Protein AF-A0A2V9NAK9-F1 (afdb_monomer)

Secondary structure (DSSP, 8-state):
-----SHHHHHHHHHHHHHHHHHHHHHHHHHHHH----TT-SS-GGG-HHHHHHHS-----------------------------THHHHHHH-PPPPP-

Solvent-accessible surface area (backbone atoms only — not comparable to full-atom values): 6768 Å² total; per-residue (Å²): 142,84,82,79,76,69,62,65,60,57,53,48,52,51,50,52,48,52,52,49,52,53,50,50,54,52,50,54,53,49,49,36,72,72,62,79,80,63,93,84,49,92,64,59,66,81,74,36,70,52,47,36,53,55,71,67,46,82,70,73,81,77,73,76,72,74,73,85,73,85,72,83,73,83,77,75,87,67,93,65,81,80,75,92,60,69,59,65,63,51,62,76,66,61,74,78,78,81,85,130

Structure (mmCIF, N/CA/C/O backbone):
data_AF-A0A2V9NAK9-F1
#
_entry.id   AF-A0A2V9NAK9-F1
#
loop_
_atom_site.group_PDB
_atom_site.id
_atom_site.type_symbol
_atom_site.label_atom_id
_atom_site.label_alt_id
_atom_site.label_comp_id
_atom_site.label_asym_id
_atom_site.label_entity_id
_atom_site.label_seq_id
_atom_site.pdbx_PDB_ins_code
_atom_site.Cartn_x
_atom_site.Cartn_y
_atom_site.Cartn_z
_atom_site.occupancy
_atom_site.B_iso_or_equiv
_atom_site.auth_seq_id
_atom_site.auth_comp_id
_atom_site.auth_asym_id
_atom_site.auth_atom_id
_atom_site.pdbx_PDB_model_num
ATOM 1 N N . MET A 1 1 ? 39.795 -1.208 -23.053 1.00 35.88 1 MET A N 1
ATOM 2 C CA . MET A 1 1 ? 39.068 -2.383 -22.524 1.00 35.88 1 MET A CA 1
ATOM 3 C C . MET A 1 1 ? 38.471 -1.996 -21.172 1.00 35.88 1 MET A C 1
ATOM 5 O O . MET A 1 1 ? 39.137 -2.125 -20.159 1.00 35.88 1 MET A O 1
ATOM 9 N N . ILE A 1 2 ? 37.268 -1.406 -21.160 1.00 47.78 2 ILE A N 1
ATOM 10 C CA . ILE A 1 2 ? 36.591 -0.937 -19.937 1.00 47.78 2 ILE A CA 1
ATOM 11 C C . ILE A 1 2 ? 35.359 -1.823 -19.752 1.00 47.78 2 ILE A C 1
ATOM 13 O O . ILE A 1 2 ? 34.355 -1.666 -20.442 1.00 47.78 2 ILE A O 1
ATOM 17 N N . ARG A 1 3 ? 35.469 -2.829 -18.881 1.00 49.09 3 ARG A N 1
ATOM 18 C CA . ARG A 1 3 ? 34.383 -3.761 -18.571 1.00 49.09 3 ARG A CA 1
ATOM 19 C C . ARG A 1 3 ? 33.498 -3.119 -17.503 1.00 49.09 3 ARG A C 1
ATOM 21 O O . ARG A 1 3 ? 33.853 -3.099 -16.332 1.00 49.09 3 ARG A O 1
ATOM 28 N N . GLY A 1 4 ? 32.365 -2.563 -17.931 1.00 52.88 4 GLY A N 1
ATOM 29 C CA . GLY A 1 4 ? 31.343 -1.988 -17.058 1.00 52.88 4 GLY A CA 1
ATOM 30 C C . GLY A 1 4 ? 30.645 -3.063 -16.225 1.00 52.88 4 GLY A C 1
ATOM 31 O O . GLY A 1 4 ? 29.663 -3.658 -16.656 1.00 52.88 4 GLY A O 1
ATOM 32 N N . SER A 1 5 ? 31.143 -3.304 -15.017 1.00 55.28 5 SER A N 1
ATOM 33 C CA . SER A 1 5 ? 30.547 -4.197 -14.012 1.00 55.28 5 SER A CA 1
ATOM 34 C C . SER A 1 5 ? 29.434 -3.535 -13.182 1.00 55.28 5 SER A C 1
ATOM 36 O O . SER A 1 5 ? 28.849 -4.179 -12.318 1.00 55.28 5 SER A O 1
ATOM 38 N N . HIS A 1 6 ? 29.091 -2.269 -13.451 1.00 53.53 6 HIS A N 1
ATOM 39 C CA . HIS A 1 6 ? 28.182 -1.480 -12.607 1.00 53.53 6 HIS A CA 1
ATOM 40 C C . HIS A 1 6 ? 26.688 -1.560 -12.994 1.00 53.53 6 HIS A C 1
ATOM 42 O O . HIS A 1 6 ? 25.823 -1.111 -12.247 1.00 53.53 6 HIS A O 1
ATOM 48 N N . LEU A 1 7 ? 26.357 -2.138 -14.154 1.00 55.69 7 LEU A N 1
ATOM 49 C CA . LEU A 1 7 ? 24.986 -2.233 -14.684 1.00 55.69 7 LEU A CA 1
ATOM 50 C C . LEU A 1 7 ? 24.101 -3.351 -14.074 1.00 55.69 7 LEU A C 1
ATOM 52 O O . LEU A 1 7 ? 22.920 -3.086 -13.827 1.00 55.69 7 LEU A O 1
ATOM 56 N N . PRO A 1 8 ? 24.590 -4.579 -13.789 1.00 57.56 8 PRO A N 1
ATOM 57 C CA . PRO A 1 8 ? 23.721 -5.656 -13.303 1.00 57.56 8 PRO A CA 1
ATOM 58 C C . PRO A 1 8 ? 23.242 -5.425 -11.864 1.00 57.56 8 PRO A C 1
ATOM 60 O O . PRO A 1 8 ? 22.068 -5.654 -11.569 1.00 57.56 8 PRO A O 1
ATOM 63 N N . ALA A 1 9 ? 24.099 -4.884 -10.992 1.00 61.69 9 ALA A N 1
ATOM 64 C CA . ALA A 1 9 ? 23.771 -4.626 -9.589 1.00 61.69 9 ALA A CA 1
ATOM 65 C C . ALA A 1 9 ? 22.652 -3.580 -9.424 1.00 61.69 9 ALA A C 1
ATOM 67 O O . ALA A 1 9 ? 21.735 -3.777 -8.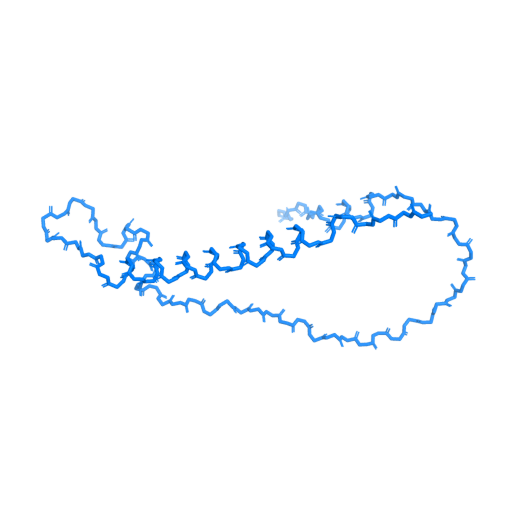630 1.00 61.69 9 ALA A O 1
ATOM 68 N N . VAL A 1 10 ? 22.659 -2.515 -10.237 1.00 66.06 10 VAL A N 1
ATOM 69 C CA . VAL A 1 10 ? 21.607 -1.479 -10.232 1.00 66.06 10 VAL A CA 1
ATOM 70 C C . VAL A 1 10 ? 20.259 -2.053 -10.681 1.00 66.06 10 VAL A C 1
ATOM 72 O O . VAL A 1 10 ? 19.212 -1.712 -10.132 1.00 66.06 10 VAL A O 1
ATOM 75 N N . SER A 1 11 ? 20.266 -2.965 -11.658 1.00 75.06 11 SER A N 1
ATOM 76 C CA . SER A 1 11 ? 19.044 -3.632 -12.118 1.00 75.06 11 SER A CA 1
ATOM 77 C C . SER A 1 11 ? 18.470 -4.599 -11.073 1.00 75.06 11 SER A C 1
ATOM 79 O O . SER A 1 11 ? 17.253 -4.644 -10.891 1.00 75.06 11 SER A O 1
ATOM 81 N N . ALA A 1 12 ? 19.334 -5.314 -10.345 1.00 80.12 12 ALA A N 1
ATOM 82 C CA . ALA A 1 12 ? 18.943 -6.221 -9.270 1.00 80.12 12 ALA A CA 1
ATOM 83 C C . ALA A 1 12 ? 18.394 -5.454 -8.060 1.00 80.12 12 ALA A C 1
ATOM 85 O O . ALA A 1 12 ? 17.320 -5.791 -7.572 1.00 80.12 12 ALA A O 1
ATOM 86 N N . ALA A 1 13 ? 19.062 -4.373 -7.644 1.00 87.50 13 ALA A N 1
ATOM 87 C CA . ALA A 1 13 ? 18.586 -3.498 -6.574 1.00 87.50 13 ALA A CA 1
ATOM 88 C C . ALA A 1 13 ? 17.218 -2.883 -6.904 1.00 87.50 13 ALA A C 1
ATOM 90 O O . ALA A 1 13 ? 16.324 -2.870 -6.062 1.00 87.50 13 ALA A O 1
ATOM 91 N N . ARG A 1 14 ? 17.006 -2.447 -8.154 1.00 88.25 14 ARG A N 1
ATOM 92 C CA . ARG A 1 14 ? 15.709 -1.911 -8.593 1.00 88.25 14 ARG A CA 1
ATOM 93 C C . ARG A 1 14 ? 14.606 -2.971 -8.588 1.00 88.25 14 ARG A C 1
ATOM 95 O O . ARG A 1 14 ? 13.491 -2.678 -8.171 1.00 88.25 14 ARG A O 1
ATOM 102 N N . ARG A 1 15 ? 14.905 -4.198 -9.028 1.00 89.69 15 ARG A N 1
ATOM 103 C CA . ARG A 1 15 ? 13.959 -5.326 -8.966 1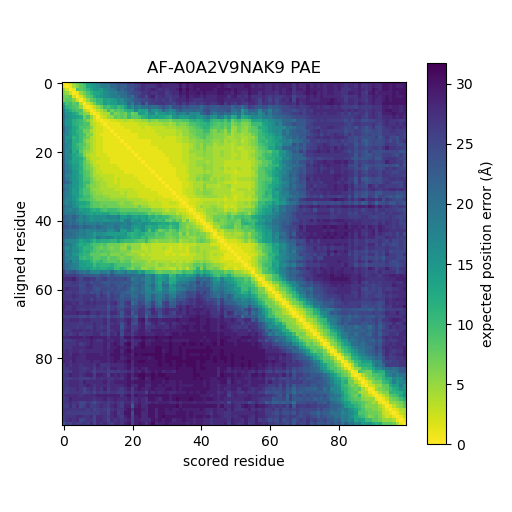.00 89.69 15 ARG A CA 1
ATOM 104 C C . ARG A 1 15 ? 13.630 -5.701 -7.524 1.00 89.69 15 ARG A C 1
ATOM 106 O O . ARG A 1 15 ? 12.458 -5.846 -7.206 1.00 89.69 15 ARG A O 1
ATOM 113 N N . ALA A 1 16 ? 14.636 -5.797 -6.659 1.00 94.06 16 ALA A N 1
ATOM 114 C CA . ALA A 1 16 ? 14.444 -6.062 -5.237 1.00 94.06 16 ALA A CA 1
ATOM 115 C C . ALA A 1 16 ? 13.594 -4.968 -4.577 1.00 94.06 16 ALA A C 1
ATOM 117 O O . ALA A 1 16 ? 12.657 -5.285 -3.854 1.00 94.06 16 ALA A O 1
ATOM 118 N N . GLY A 1 17 ? 13.854 -3.696 -4.896 1.00 95.69 17 GLY A N 1
ATOM 119 C CA . GLY A 1 17 ? 13.038 -2.571 -4.443 1.00 95.69 17 GLY A CA 1
ATOM 120 C C . GLY A 1 17 ? 11.590 -2.669 -4.920 1.00 95.69 17 GLY A C 1
ATOM 121 O O . GLY A 1 17 ? 10.678 -2.519 -4.120 1.00 95.69 17 GLY A O 1
ATOM 122 N N . ALA A 1 18 ? 11.362 -2.994 -6.196 1.00 94.38 18 ALA A N 1
ATOM 123 C CA . ALA A 1 18 ? 10.012 -3.179 -6.727 1.00 94.38 18 ALA A CA 1
ATOM 124 C C . ALA A 1 18 ? 9.267 -4.332 -6.033 1.00 94.38 18 ALA A C 1
ATOM 126 O O . ALA A 1 18 ? 8.117 -4.162 -5.635 1.00 94.38 18 ALA A O 1
ATOM 127 N N . VAL A 1 19 ? 9.926 -5.478 -5.839 1.00 96.12 1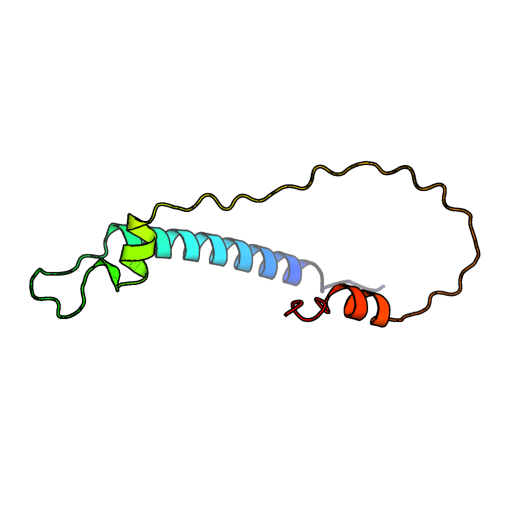9 VAL A N 1
ATOM 128 C CA . VAL A 1 19 ? 9.352 -6.626 -5.118 1.00 96.12 19 VAL A CA 1
ATOM 129 C C . VAL A 1 19 ? 9.048 -6.260 -3.668 1.00 96.12 19 VAL A C 1
ATOM 131 O O . VAL A 1 19 ? 7.961 -6.567 -3.188 1.00 96.12 19 VAL A O 1
ATOM 134 N N . LEU A 1 20 ? 9.962 -5.564 -2.987 1.00 97.06 20 LEU A N 1
ATOM 135 C CA . LEU A 1 20 ? 9.751 -5.094 -1.621 1.00 97.06 20 LEU A CA 1
ATOM 136 C C . LEU A 1 20 ? 8.556 -4.138 -1.545 1.00 97.06 20 LEU A C 1
ATOM 138 O O . LEU A 1 20 ? 7.713 -4.305 -0.674 1.00 97.06 20 LEU A O 1
ATOM 142 N N . CYS A 1 21 ? 8.435 -3.186 -2.472 1.00 96.06 21 CYS A N 1
ATOM 143 C CA . CYS A 1 21 ? 7.288 -2.280 -2.527 1.00 96.06 21 CYS A CA 1
ATOM 144 C C . CYS A 1 21 ? 5.971 -3.042 -2.696 1.00 96.06 21 CYS A C 1
ATOM 146 O O . CYS A 1 21 ? 5.021 -2.784 -1.963 1.00 96.06 21 CYS A O 1
ATOM 148 N N . VAL A 1 22 ? 5.919 -4.000 -3.626 1.00 95.75 22 VAL A N 1
ATOM 149 C CA . VAL A 1 22 ? 4.726 -4.833 -3.833 1.00 95.75 22 VAL A CA 1
ATOM 150 C C . VAL A 1 22 ? 4.403 -5.624 -2.566 1.00 95.75 22 VAL A C 1
ATOM 152 O O . VAL A 1 22 ? 3.261 -5.610 -2.113 1.00 95.75 22 VAL A O 1
ATOM 155 N N . LEU A 1 23 ? 5.405 -6.256 -1.952 1.00 96.12 23 LEU A N 1
ATOM 156 C CA . LEU A 1 23 ? 5.240 -7.019 -0.717 1.00 96.12 23 LEU A CA 1
ATOM 157 C C . LEU A 1 23 ? 4.691 -6.146 0.418 1.00 96.12 23 LEU A C 1
ATOM 159 O O . LEU A 1 23 ? 3.744 -6.546 1.088 1.00 96.12 23 LEU A O 1
ATOM 163 N N . LEU A 1 24 ? 5.241 -4.944 0.605 1.00 94.19 24 LEU A N 1
ATOM 164 C CA . LEU A 1 24 ? 4.780 -4.004 1.626 1.00 94.19 24 LEU A CA 1
ATOM 165 C C . LEU A 1 24 ? 3.321 -3.597 1.404 1.00 94.19 24 LEU A C 1
ATOM 167 O O . LEU A 1 24 ? 2.556 -3.596 2.362 1.00 94.19 24 LEU A O 1
ATOM 171 N N . VAL A 1 25 ? 2.917 -3.314 0.162 1.00 91.75 25 VAL A N 1
ATOM 172 C CA . VAL A 1 25 ? 1.519 -2.984 -0.171 1.00 91.75 25 VAL A CA 1
ATOM 173 C C . VAL A 1 25 ? 0.575 -4.152 0.130 1.00 91.75 25 VAL A C 1
ATOM 175 O O . VAL A 1 25 ? -0.503 -3.948 0.686 1.00 91.75 25 VAL A O 1
ATOM 178 N N . PHE A 1 26 ? 0.972 -5.385 -0.192 1.00 93.38 26 PHE A N 1
ATOM 179 C CA . PHE A 1 26 ? 0.172 -6.562 0.156 1.00 93.38 26 PHE A CA 1
ATOM 180 C C . PHE A 1 26 ? 0.058 -6.753 1.671 1.00 93.38 26 PHE A C 1
ATOM 182 O O . PHE A 1 26 ? -1.034 -7.023 2.168 1.00 93.38 26 PHE A O 1
ATOM 189 N N . LEU A 1 27 ? 1.158 -6.584 2.411 1.00 92.38 27 LEU A N 1
ATOM 190 C CA . LEU A 1 27 ? 1.158 -6.706 3.869 1.00 92.38 27 LEU A CA 1
ATOM 191 C C . LEU A 1 27 ? 0.274 -5.643 4.527 1.00 92.38 27 LEU A C 1
ATOM 193 O O . LEU A 1 27 ? -0.497 -5.977 5.423 1.00 92.38 27 LEU A O 1
ATOM 197 N N . THR A 1 28 ? 0.349 -4.384 4.0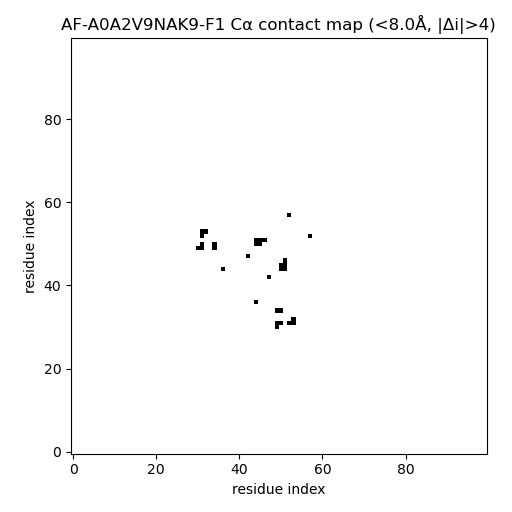91 1.00 88.62 28 THR A N 1
ATOM 198 C CA . THR A 1 28 ? -0.483 -3.315 4.663 1.00 88.62 28 THR A CA 1
ATOM 199 C C . THR A 1 28 ? -1.962 -3.538 4.373 1.00 88.62 28 THR A C 1
ATOM 201 O O . THR A 1 28 ? -2.781 -3.364 5.274 1.00 88.62 28 THR A O 1
ATOM 204 N N . GLY A 1 29 ? -2.305 -3.987 3.162 1.00 86.44 29 GLY A N 1
ATOM 205 C CA . GLY A 1 29 ? -3.671 -4.376 2.812 1.00 86.44 29 GLY A CA 1
ATOM 206 C C . GLY A 1 29 ? -4.177 -5.549 3.652 1.00 86.44 29 GLY A C 1
ATOM 207 O O . GLY A 1 29 ? -5.285 -5.494 4.178 1.00 86.44 29 GLY A O 1
ATOM 208 N N . PHE A 1 30 ? -3.353 -6.582 3.845 1.00 89.56 30 PHE A N 1
ATOM 209 C CA . PHE A 1 30 ? -3.707 -7.724 4.689 1.00 89.56 30 PHE A CA 1
ATOM 210 C C . PHE A 1 30 ? -3.969 -7.295 6.134 1.00 89.56 30 PHE A C 1
ATOM 212 O O . PHE A 1 30 ? -5.015 -7.628 6.686 1.00 89.56 30 PHE A O 1
ATOM 219 N N . ILE A 1 31 ? -3.062 -6.504 6.717 1.00 89.38 31 ILE A N 1
ATOM 220 C CA . ILE A 1 31 ? -3.219 -5.953 8.068 1.00 89.38 31 ILE A CA 1
ATOM 221 C C . ILE A 1 31 ? -4.519 -5.149 8.157 1.00 89.38 31 ILE A C 1
ATOM 223 O O . ILE A 1 31 ? -5.276 -5.353 9.095 1.00 89.38 31 ILE A O 1
ATOM 227 N N . ALA A 1 32 ? -4.828 -4.302 7.173 1.00 85.81 32 ALA A N 1
ATOM 228 C CA . ALA A 1 32 ? -6.065 -3.522 7.174 1.00 85.81 32 ALA A CA 1
ATOM 229 C C . ALA A 1 32 ? -7.340 -4.384 7.187 1.00 85.81 32 ALA A C 1
ATOM 231 O O . ALA A 1 32 ? -8.331 -3.974 7.783 1.00 85.81 32 ALA A O 1
ATOM 232 N N . VAL A 1 33 ? -7.318 -5.569 6.567 1.00 85.44 33 VAL A N 1
ATOM 233 C CA . VAL A 1 33 ? -8.468 -6.489 6.527 1.00 85.44 33 VAL A CA 1
ATOM 234 C C . VAL A 1 33 ? -8.610 -7.295 7.817 1.00 85.44 33 VAL A C 1
ATOM 236 O O . VAL A 1 33 ? -9.728 -7.514 8.277 1.00 85.44 33 VAL A O 1
ATOM 239 N N . VAL A 1 34 ? -7.501 -7.773 8.388 1.00 90.31 34 VAL A N 1
ATOM 240 C CA . VAL A 1 34 ? -7.541 -8.683 9.551 1.00 90.31 34 VAL A CA 1
ATOM 241 C C . VAL A 1 34 ? -7.454 -7.966 10.896 1.00 90.31 34 VAL A C 1
ATOM 243 O O . VAL A 1 34 ? -7.636 -8.592 11.939 1.00 90.31 34 VAL A O 1
ATOM 246 N N . HIS A 1 35 ? -7.140 -6.671 10.898 1.00 90.00 35 HIS A N 1
ATOM 247 C CA . HIS A 1 35 ? -7.025 -5.886 12.120 1.00 90.00 35 HIS A CA 1
ATOM 248 C C . HIS A 1 35 ? -8.403 -5.626 12.729 1.00 90.00 35 HIS A C 1
ATOM 250 O O . HIS A 1 35 ? -9.285 -5.053 12.095 1.00 90.00 35 HIS A O 1
ATOM 256 N N . VAL A 1 36 ? -8.569 -6.015 13.992 1.00 86.62 36 VAL A N 1
ATOM 257 C CA . VAL A 1 36 ? -9.828 -5.893 14.732 1.00 86.62 36 VAL A CA 1
ATOM 258 C C . VAL A 1 36 ? -9.595 -5.218 16.077 1.00 86.62 36 VAL A C 1
ATOM 260 O O . VAL A 1 36 ? -8.549 -5.388 16.705 1.00 86.62 36 VAL A O 1
ATOM 263 N N . HIS A 1 37 ? -10.586 -4.459 16.535 1.00 88.44 37 HIS A N 1
ATOM 264 C CA . HIS A 1 37 ? -10.602 -3.877 17.873 1.00 88.44 37 HIS A CA 1
ATOM 265 C C . HIS A 1 37 ? -11.640 -4.606 18.731 1.00 88.44 37 HIS A C 1
ATOM 267 O O . HIS A 1 37 ? -12.792 -4.695 18.309 1.00 88.44 37 HIS A O 1
ATOM 273 N N . PRO A 1 38 ? -11.274 -5.106 19.925 1.00 82.81 38 PRO A N 1
ATOM 274 C CA . PRO A 1 38 ? -12.261 -5.589 20.883 1.00 82.81 38 PRO A CA 1
ATOM 275 C C . PRO A 1 38 ? -13.088 -4.415 21.428 1.00 82.81 38 PRO A C 1
ATOM 277 O O . PRO A 1 38 ? -12.572 -3.304 21.547 1.00 82.81 38 PRO A O 1
ATOM 280 N N . ASP A 1 39 ? -14.336 -4.664 21.831 1.00 78.75 39 ASP A N 1
ATOM 281 C CA . ASP A 1 39 ? -15.255 -3.618 22.323 1.00 78.75 39 ASP A CA 1
ATOM 282 C C . ASP A 1 39 ? -14.730 -2.875 23.566 1.00 78.75 39 ASP A C 1
ATOM 284 O O . ASP A 1 39 ? -15.058 -1.715 23.798 1.00 78.75 39 ASP A O 1
ATOM 288 N N . SER A 1 40 ? -13.847 -3.514 24.339 1.00 82.69 40 SER A N 1
ATOM 289 C CA . SER A 1 40 ? -13.180 -2.920 25.506 1.00 82.69 40 SER A CA 1
ATOM 290 C C . SER A 1 40 ? -11.943 -2.078 25.158 1.00 82.69 40 SER A C 1
ATOM 292 O O . SER A 1 40 ? -11.220 -1.644 26.060 1.00 82.69 40 SER A O 1
ATOM 294 N N . ALA A 1 41 ? -11.628 -1.881 23.875 1.00 78.94 41 ALA A N 1
ATOM 295 C CA . ALA A 1 41 ? -10.477 -1.089 23.466 1.00 78.94 41 ALA A CA 1
ATOM 296 C C . ALA A 1 41 ? -10.655 0.379 23.883 1.00 78.94 41 ALA A C 1
ATOM 298 O O . ALA A 1 41 ? -11.639 1.036 23.562 1.00 78.94 41 ALA A O 1
ATOM 299 N N . LYS A 1 42 ? -9.646 0.918 24.575 1.00 76.12 42 LYS A N 1
ATOM 300 C CA . LYS A 1 42 ? -9.643 2.306 25.063 1.00 76.12 42 LYS A CA 1
ATOM 301 C C . LYS A 1 42 ? -9.560 3.342 23.932 1.00 76.12 42 LYS A C 1
ATOM 303 O O . LYS A 1 42 ? -9.852 4.512 24.155 1.00 76.12 42 LYS A O 1
ATOM 308 N N . THR A 1 43 ? -9.135 2.925 22.739 1.00 72.69 43 THR A N 1
ATOM 309 C CA . THR A 1 43 ? -9.045 3.772 21.548 1.00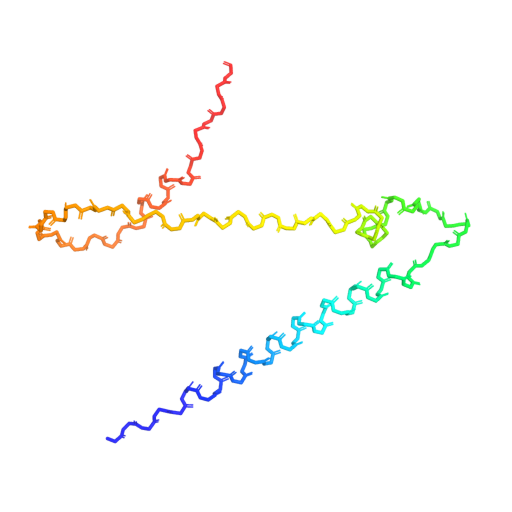 72.69 43 THR A CA 1
ATOM 310 C C . THR A 1 43 ? -10.224 3.508 20.611 1.00 72.69 43 THR A C 1
ATOM 312 O O . THR A 1 43 ? -10.453 2.357 20.231 1.00 72.69 43 THR A O 1
ATOM 315 N N . PRO A 1 44 ? -10.956 4.555 20.196 1.00 71.12 44 PRO A N 1
ATOM 316 C CA . PRO A 1 44 ? -12.017 4.401 19.215 1.00 71.12 44 PRO A CA 1
ATOM 317 C C . PRO A 1 44 ? -11.475 3.902 17.869 1.00 71.12 44 PRO A C 1
ATOM 319 O O . PRO A 1 44 ? -10.389 4.304 17.446 1.00 71.12 44 PRO A O 1
ATOM 322 N N . GLN A 1 45 ? -12.255 3.083 17.156 1.00 70.12 45 GLN A N 1
ATOM 323 C CA . GLN A 1 45 ? -11.874 2.516 15.850 1.00 70.12 45 GLN A CA 1
ATOM 324 C C . GLN A 1 45 ? -11.466 3.597 14.831 1.00 70.12 45 GLN A C 1
ATOM 326 O O . GLN A 1 45 ? -10.513 3.420 14.080 1.00 70.12 45 GLN A O 1
ATOM 331 N N . HIS A 1 46 ? -12.117 4.764 14.861 1.00 71.69 46 HIS A N 1
ATOM 332 C CA . HIS A 1 46 ? -11.821 5.895 13.975 1.00 71.69 46 HIS A CA 1
ATOM 333 C C . HIS A 1 46 ? -10.488 6.606 14.274 1.00 71.69 46 HIS A C 1
ATOM 335 O O . HIS A 1 46 ? -10.016 7.381 13.446 1.00 71.69 46 HIS A O 1
ATOM 341 N N . SER A 1 47 ? -9.861 6.353 15.428 1.00 81.12 47 SER A N 1
ATOM 342 C CA . SER A 1 47 ? -8.541 6.899 15.779 1.00 81.12 47 SER A CA 1
ATOM 343 C C . SER A 1 47 ? -7.384 5.975 15.383 1.00 81.12 47 SER A C 1
ATOM 345 O O . SER A 1 47 ? -6.225 6.384 15.442 1.00 81.12 47 SER A O 1
ATOM 347 N N . CYS A 1 48 ? -7.665 4.729 14.992 1.00 85.81 48 CYS A N 1
ATOM 348 C CA . CYS A 1 48 ? -6.648 3.812 14.492 1.00 85.81 48 CYS A CA 1
ATOM 349 C C . CYS A 1 48 ? -6.356 4.129 13.020 1.00 85.81 48 CYS A C 1
ATOM 351 O O . CYS A 1 48 ? -7.249 4.040 12.183 1.00 85.81 48 CYS A O 1
ATOM 353 N N . SER A 1 49 ? -5.106 4.451 12.682 1.00 82.94 49 SER A N 1
ATOM 354 C CA . SER A 1 49 ? -4.706 4.767 11.301 1.00 82.94 49 SER A CA 1
ATOM 355 C C . SER A 1 49 ? -4.956 3.616 10.318 1.00 82.94 49 SER A C 1
ATOM 357 O O . SER A 1 49 ? -5.287 3.865 9.162 1.00 82.94 49 SER A O 1
ATOM 359 N N . VAL A 1 50 ? -4.857 2.365 10.780 1.00 84.81 50 VAL A N 1
ATOM 360 C CA . VAL A 1 50 ? -5.147 1.159 9.985 1.00 84.81 50 VAL A CA 1
ATOM 361 C C . VAL A 1 50 ? -6.640 1.065 9.669 1.00 84.81 50 VAL A C 1
ATOM 363 O O . VAL A 1 50 ? -7.017 0.901 8.511 1.00 84.81 50 VAL A O 1
ATOM 366 N N . CYS A 1 51 ? -7.492 1.239 10.682 1.00 85.06 51 CYS A N 1
ATOM 367 C CA . CYS A 1 51 ? -8.944 1.236 10.508 1.00 85.06 51 CYS A CA 1
ATOM 368 C C . CYS A 1 51 ? -9.401 2.434 9.672 1.00 85.06 51 CYS A C 1
ATOM 370 O O . CYS A 1 51 ? -10.253 2.285 8.805 1.00 85.06 51 CYS A O 1
ATOM 372 N N . ALA A 1 52 ? -8.809 3.611 9.884 1.00 82.56 52 ALA A N 1
ATOM 373 C CA . ALA A 1 52 ? -9.078 4.790 9.075 1.00 82.56 52 ALA A CA 1
ATOM 374 C C . ALA A 1 52 ? -8.759 4.515 7.602 1.00 82.56 52 ALA A C 1
ATOM 376 O O . ALA A 1 52 ? -9.585 4.816 6.753 1.00 82.56 52 ALA A O 1
ATOM 377 N N . LEU A 1 53 ? -7.629 3.877 7.285 1.00 81.50 53 LEU A N 1
ATOM 378 C CA . LEU A 1 53 ? -7.291 3.492 5.912 1.00 81.50 53 LEU A CA 1
ATOM 379 C C . LEU A 1 53 ? -8.273 2.460 5.326 1.00 81.50 53 LEU A C 1
ATOM 381 O O . LEU A 1 53 ? -8.680 2.597 4.175 1.00 81.50 53 LEU A O 1
ATOM 385 N N . GLY A 1 54 ? -8.676 1.453 6.106 1.00 76.88 54 GLY A N 1
ATOM 386 C CA . GLY A 1 54 ? -9.630 0.428 5.664 1.00 76.88 54 GLY A CA 1
ATOM 387 C C . GLY A 1 54 ? -11.059 0.953 5.468 1.00 76.88 54 GLY A C 1
ATOM 388 O O . GLY A 1 54 ? -11.724 0.586 4.502 1.00 76.88 54 GLY A O 1
ATOM 389 N N . HIS A 1 55 ? -11.524 1.844 6.349 1.00 77.81 55 HIS A N 1
ATOM 390 C CA . HIS A 1 55 ? -12.892 2.374 6.346 1.00 77.81 55 HIS A CA 1
ATOM 391 C C . HIS A 1 55 ? -13.065 3.682 5.567 1.00 77.81 55 HIS A C 1
ATOM 393 O O . HIS A 1 55 ? -14.179 3.970 5.138 1.00 77.81 55 HIS A O 1
ATOM 399 N N . SER A 1 56 ? -12.006 4.469 5.341 1.00 69.19 56 SER A N 1
ATOM 400 C CA . SER A 1 56 ? -12.092 5.680 4.501 1.00 69.19 56 SER A CA 1
A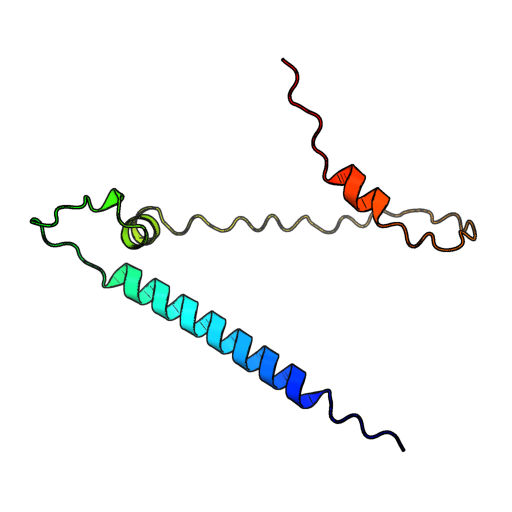TOM 401 C C . SER A 1 56 ? -12.228 5.367 3.008 1.00 69.19 56 SER A C 1
ATOM 403 O O . SER A 1 56 ? -12.435 6.280 2.209 1.00 69.19 56 SER A O 1
ATOM 405 N N . GLY A 1 57 ? -12.162 4.081 2.637 1.00 60.12 57 GLY A N 1
ATOM 406 C CA . GLY A 1 57 ? -12.026 3.646 1.258 1.00 60.12 57 GLY A CA 1
ATOM 407 C C . GLY A 1 57 ? -10.662 4.067 0.722 1.00 60.12 57 GLY A C 1
ATOM 408 O O . GLY A 1 57 ? -10.101 5.090 1.103 1.00 60.12 57 GLY A O 1
ATOM 409 N N . ILE A 1 58 ? -10.098 3.281 -0.186 1.00 57.72 58 ILE A N 1
ATOM 410 C CA . ILE A 1 58 ? -8.957 3.734 -0.979 1.00 57.72 58 ILE A CA 1
ATOM 411 C C . ILE A 1 58 ? -9.423 5.008 -1.686 1.00 57.72 58 ILE A C 1
ATOM 413 O O . ILE A 1 58 ? -10.158 4.925 -2.669 1.00 57.72 58 ILE A O 1
ATOM 417 N N . ALA A 1 59 ? -9.054 6.185 -1.170 1.00 53.38 59 ALA A N 1
ATOM 418 C CA . ALA A 1 59 ? -9.204 7.418 -1.914 1.00 53.38 59 ALA A CA 1
ATOM 419 C C . ALA A 1 59 ? -8.438 7.159 -3.211 1.00 53.38 59 ALA A C 1
ATOM 421 O O . ALA A 1 59 ? -7.229 6.901 -3.135 1.00 53.38 59 ALA A O 1
ATOM 422 N N . PRO A 1 60 ? -9.110 7.095 -4.377 1.00 52.38 60 PRO A N 1
ATOM 423 C CA . PRO A 1 60 ? -8.410 6.841 -5.616 1.00 52.38 60 PRO A CA 1
ATOM 424 C C . PRO A 1 60 ? -7.333 7.906 -5.679 1.00 52.38 60 PRO A C 1
ATOM 426 O O . PRO A 1 60 ? -7.637 9.098 -5.600 1.00 52.38 60 PRO A O 1
ATOM 429 N N . ILE A 1 61 ? -6.073 7.474 -5.732 1.00 55.75 61 ILE A N 1
ATOM 430 C CA . ILE A 1 61 ? -4.970 8.366 -6.035 1.00 55.75 61 ILE A CA 1
ATOM 431 C C . ILE A 1 61 ? -5.330 8.868 -7.426 1.00 55.75 61 ILE A C 1
ATOM 433 O O . ILE A 1 61 ? -5.145 8.164 -8.417 1.00 55.75 61 ILE A O 1
ATOM 437 N N . GLN A 1 62 ? -5.975 10.031 -7.487 1.00 53.94 62 GLN A N 1
ATOM 438 C CA . GLN A 1 62 ? -6.263 10.737 -8.718 1.00 53.94 62 GLN A CA 1
ATOM 439 C C . GLN A 1 62 ? -4.890 11.191 -9.190 1.00 53.94 62 GLN A C 1
ATOM 441 O O . GLN A 1 62 ? -4.441 12.299 -8.904 1.00 53.94 62 GLN A O 1
ATOM 446 N N . ILE A 1 63 ? -4.161 10.277 -9.831 1.00 56.88 63 ILE A N 1
ATOM 447 C CA . ILE A 1 63 ? -2.998 10.628 -10.617 1.00 56.88 63 ILE A CA 1
ATOM 448 C C . ILE A 1 63 ? -3.605 11.441 -11.749 1.00 56.88 63 ILE A C 1
ATOM 450 O O . ILE A 1 63 ? -4.089 10.891 -12.736 1.00 56.88 63 ILE A O 1
ATOM 454 N N . VAL A 1 64 ? -3.669 12.757 -11.557 1.00 59.41 64 VAL A N 1
ATOM 455 C CA . VAL A 1 64 ? -3.955 13.690 -12.634 1.00 59.41 64 VAL A CA 1
ATOM 456 C C . VAL A 1 64 ? -2.769 13.550 -13.573 1.00 59.41 64 VAL A C 1
ATOM 458 O O . VAL A 1 64 ? -1.735 14.196 -13.411 1.00 59.41 64 VAL A O 1
ATOM 461 N N . VAL A 1 65 ? -2.879 12.614 -14.513 1.00 60.94 65 VAL A N 1
ATOM 462 C CA . VAL A 1 65 ? -1.974 12.530 -15.646 1.00 60.94 65 VAL A CA 1
ATOM 463 C C . VAL A 1 65 ? -2.279 13.784 -16.445 1.00 60.94 65 VAL A C 1
ATOM 465 O O . VAL A 1 65 ? -3.251 13.826 -17.196 1.00 60.94 65 VAL A O 1
ATOM 468 N N . ALA A 1 66 ? -1.502 14.843 -16.215 1.00 61.91 66 ALA A N 1
ATOM 469 C CA . ALA A 1 66 ? -1.509 15.993 -17.097 1.00 61.91 66 ALA A CA 1
ATOM 470 C C . ALA A 1 66 ? -1.241 15.444 -18.503 1.00 61.91 66 ALA A C 1
ATOM 472 O O . ALA A 1 66 ? -0.159 14.917 -18.769 1.00 61.91 66 ALA A O 1
ATOM 473 N N . ALA A 1 67 ? -2.263 15.466 -19.363 1.00 64.62 67 ALA A N 1
ATOM 474 C CA . ALA A 1 67 ? -2.123 15.038 -20.743 1.00 64.62 67 ALA A CA 1
ATOM 475 C C . ALA A 1 67 ? -0.942 15.818 -21.340 1.00 64.62 67 ALA A C 1
ATOM 477 O O . ALA A 1 67 ? -0.913 17.044 -21.190 1.00 64.62 67 ALA A O 1
ATOM 478 N N . PRO A 1 68 ? 0.057 15.160 -21.954 1.00 58.88 68 PRO A N 1
ATOM 479 C CA . PRO A 1 68 ? 1.196 15.868 -22.511 1.00 58.88 68 PRO A CA 1
ATOM 480 C C . PRO A 1 68 ? 0.696 16.743 -23.660 1.00 58.88 68 PRO A C 1
ATOM 482 O O . PRO A 1 68 ? 0.462 16.274 -24.772 1.00 58.88 68 PRO A O 1
ATOM 485 N N . THR A 1 69 ? 0.485 18.029 -23.389 1.00 67.00 69 THR A N 1
ATOM 486 C CA . THR A 1 69 ? 0.175 19.000 -24.430 1.00 67.00 69 THR A CA 1
ATOM 487 C C . THR A 1 69 ? 1.457 19.256 -25.198 1.00 67.00 69 THR A C 1
ATOM 489 O O . THR A 1 69 ? 2.426 19.783 -24.646 1.00 67.00 69 THR A O 1
ATOM 492 N N . LEU A 1 70 ? 1.470 18.874 -26.471 1.00 55.94 70 LEU A N 1
ATOM 493 C CA . LEU A 1 70 ? 2.560 19.164 -27.394 1.00 55.94 70 LEU A CA 1
ATOM 494 C C . LEU A 1 70 ? 2.522 20.664 -27.723 1.00 55.94 70 LEU A C 1
ATOM 496 O O . LEU A 1 70 ? 1.977 21.096 -28.737 1.00 55.94 70 LEU A O 1
ATOM 500 N N . ALA A 1 71 ? 3.047 21.481 -26.812 1.00 62.25 71 ALA A N 1
ATOM 501 C CA . ALA A 1 71 ? 3.241 22.900 -27.048 1.00 62.25 71 ALA A CA 1
ATOM 502 C C . ALA A 1 71 ? 4.370 23.050 -28.071 1.00 62.25 71 ALA A C 1
ATOM 504 O O . ALA A 1 71 ? 5.528 22.736 -27.796 1.00 62.25 71 ALA A O 1
ATOM 505 N N . ARG A 1 72 ? 4.025 23.495 -29.280 1.00 51.53 72 ARG A N 1
ATOM 506 C CA . ARG A 1 72 ? 4.993 23.772 -30.342 1.00 51.53 72 ARG A CA 1
ATOM 507 C C . ARG A 1 72 ? 5.728 25.066 -29.992 1.00 51.53 72 ARG A C 1
ATOM 509 O O . ARG A 1 72 ? 5.309 26.150 -30.384 1.00 51.53 72 ARG A O 1
ATOM 516 N N . THR A 1 73 ? 6.795 24.962 -29.210 1.00 59.34 73 THR A N 1
ATOM 517 C CA . THR A 1 73 ? 7.694 26.085 -28.955 1.00 59.34 73 THR A CA 1
ATOM 518 C C . THR A 1 73 ? 8.577 26.280 -30.182 1.00 59.34 73 THR A C 1
ATOM 520 O O . THR A 1 73 ? 9.369 25.414 -30.552 1.00 59.34 73 THR A O 1
ATOM 523 N N . VAL A 1 74 ? 8.416 27.417 -30.861 1.00 57.06 74 VAL A N 1
ATOM 524 C CA . VAL A 1 74 ? 9.399 27.871 -31.848 1.00 57.06 74 VAL A CA 1
ATOM 525 C C . VAL A 1 74 ? 10.640 28.252 -31.054 1.00 57.06 74 VAL A C 1
ATOM 527 O O . VAL A 1 74 ? 10.685 29.291 -30.399 1.00 57.06 74 VAL A O 1
ATOM 530 N N . LEU A 1 75 ? 11.613 27.350 -31.046 1.00 48.28 75 LEU A N 1
ATOM 531 C CA . LEU A 1 75 ? 12.901 27.559 -30.411 1.00 48.28 75 LEU A CA 1
ATOM 532 C C . LEU A 1 75 ? 13.688 28.499 -31.328 1.00 48.28 75 LEU A C 1
ATOM 534 O O . LEU A 1 75 ? 14.304 28.068 -32.298 1.00 48.28 75 LEU A O 1
ATOM 538 N N . ALA A 1 76 ? 13.600 29.803 -31.066 1.00 54.06 76 ALA A N 1
ATOM 539 C CA . ALA A 1 76 ? 14.607 30.723 -31.564 1.00 54.06 76 ALA A CA 1
ATOM 540 C C . ALA A 1 76 ? 15.924 30.294 -30.911 1.00 54.06 76 ALA A C 1
ATOM 542 O O . ALA A 1 76 ? 16.074 30.389 -29.691 1.00 54.06 76 ALA A 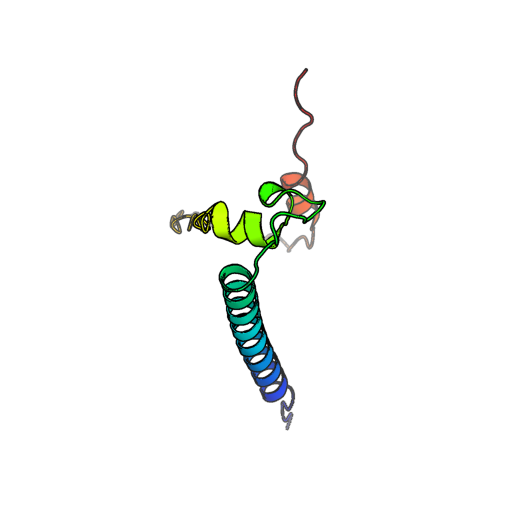O 1
ATOM 543 N N . GLU A 1 77 ? 16.833 29.740 -31.709 1.00 52.50 77 GLU A N 1
ATOM 544 C CA . GLU A 1 77 ? 18.172 29.369 -31.273 1.00 52.50 77 GLU A CA 1
ATOM 545 C C . GLU A 1 77 ? 18.941 30.651 -30.943 1.00 52.50 77 GLU A C 1
ATOM 547 O O . GLU A 1 77 ? 19.626 31.246 -31.769 1.00 52.50 77 GLU A O 1
ATOM 552 N N . VAL A 1 78 ? 18.771 31.124 -29.713 1.00 52.75 78 VAL A N 1
ATOM 553 C CA . VAL A 1 78 ? 19.727 32.020 -29.084 1.00 52.75 78 VAL A CA 1
ATOM 554 C C . VAL A 1 78 ? 20.727 31.101 -28.412 1.00 52.75 78 VAL A C 1
ATOM 556 O O . VAL A 1 78 ? 20.372 30.387 -27.474 1.00 52.75 78 VAL A O 1
ATOM 559 N N . THR A 1 79 ? 21.963 31.099 -28.907 1.00 53.34 79 THR A N 1
ATOM 560 C CA . THR A 1 79 ? 23.110 30.444 -28.275 1.00 53.34 79 THR A CA 1
ATOM 561 C C . THR A 1 79 ? 23.297 31.012 -26.868 1.00 53.34 79 THR A C 1
ATOM 563 O O . THR A 1 79 ? 24.057 31.949 -26.639 1.00 53.34 79 THR A O 1
ATOM 566 N N . ALA A 1 80 ? 22.553 30.471 -25.911 1.00 50.00 80 ALA A N 1
ATOM 567 C CA . ALA A 1 80 ? 22.626 30.829 -24.513 1.00 50.00 80 ALA A CA 1
ATOM 568 C C . ALA A 1 80 ? 23.568 29.833 -23.845 1.00 50.00 80 ALA A C 1
ATOM 570 O O . ALA A 1 80 ? 23.238 28.660 -23.657 1.00 50.00 80 ALA A O 1
ATOM 571 N N . ALA A 1 81 ? 24.766 30.305 -23.500 1.00 54.97 81 ALA A N 1
ATOM 572 C CA . ALA A 1 81 ? 25.650 29.605 -22.583 1.00 54.97 81 ALA A CA 1
ATOM 573 C C . ALA A 1 81 ? 24.839 29.181 -21.350 1.00 54.97 81 ALA A C 1
ATOM 575 O O . ALA A 1 81 ? 24.239 30.023 -20.684 1.00 54.97 81 ALA A O 1
ATOM 576 N N . ALA A 1 82 ? 24.785 27.875 -21.086 1.00 52.91 82 ALA A N 1
ATOM 577 C CA . ALA A 1 82 ? 23.966 27.292 -20.033 1.00 52.91 82 ALA A CA 1
ATOM 578 C C . ALA A 1 82 ? 24.239 27.966 -18.673 1.00 52.91 82 ALA A C 1
ATOM 580 O O . ALA A 1 82 ? 25.313 27.745 -18.097 1.00 52.91 82 ALA A O 1
ATOM 581 N N . PRO A 1 83 ? 23.289 28.723 -18.092 1.00 52.56 83 PRO A N 1
ATOM 582 C CA . PRO A 1 83 ? 23.401 29.092 -16.701 1.00 52.56 83 PRO A CA 1
ATOM 583 C C . PRO A 1 83 ? 22.992 27.860 -15.892 1.00 52.56 83 PRO A C 1
ATOM 585 O O . PRO A 1 83 ? 21.827 27.465 -15.878 1.00 52.56 83 PRO A O 1
ATOM 588 N N . LYS A 1 84 ? 23.953 27.241 -15.199 1.00 58.53 84 LYS A N 1
ATOM 589 C CA . LYS A 1 84 ? 23.708 26.229 -14.154 1.00 58.53 84 LYS A CA 1
ATOM 590 C C . LYS A 1 84 ? 23.059 26.880 -12.922 1.00 58.53 84 LYS A C 1
ATOM 592 O O . LYS A 1 84 ? 23.606 26.827 -11.825 1.00 58.53 84 LYS A O 1
ATOM 597 N N . SER A 1 85 ? 21.936 27.566 -13.102 1.00 61.59 85 SER A N 1
ATOM 598 C CA . SER A 1 85 ? 21.287 28.329 -12.044 1.00 61.59 85 SER A CA 1
ATOM 599 C C . SER A 1 85 ? 20.002 27.636 -11.612 1.00 61.59 85 SER A C 1
ATOM 601 O O . SER A 1 85 ? 18.962 27.740 -12.258 1.00 61.59 85 SER A O 1
ATOM 603 N N . LEU A 1 86 ? 20.078 26.942 -10.476 1.00 56.72 86 LEU A N 1
ATOM 604 C CA . LEU A 1 86 ? 18.932 26.364 -9.764 1.00 56.72 86 LEU A CA 1
ATOM 605 C C . LEU A 1 86 ? 17.987 27.441 -9.180 1.00 56.72 86 LEU A C 1
ATOM 607 O O . LEU A 1 86 ? 16.955 27.105 -8.602 1.00 56.72 86 LEU A O 1
ATOM 611 N N . LEU A 1 87 ? 18.306 28.734 -9.336 1.00 56.12 87 LEU A N 1
ATOM 612 C CA . LEU A 1 87 ? 17.498 29.843 -8.817 1.00 56.12 87 LEU A CA 1
ATOM 613 C C . LEU A 1 87 ? 16.121 29.953 -9.480 1.00 56.12 87 LEU A C 1
ATOM 615 O O . LEU A 1 87 ? 15.165 30.328 -8.807 1.00 56.12 87 LEU A O 1
ATOM 619 N N . LEU A 1 88 ? 15.987 29.585 -10.759 1.00 55.28 88 LEU A N 1
ATOM 620 C CA . LEU A 1 88 ? 14.684 29.61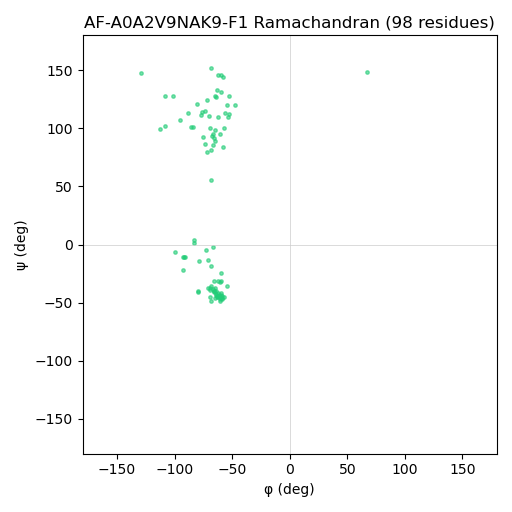2 -11.435 1.00 55.28 88 LEU A CA 1
ATOM 621 C C . LEU A 1 88 ? 13.707 28.581 -10.847 1.00 55.28 88 LEU A C 1
ATOM 623 O O . LEU A 1 88 ? 12.530 28.883 -10.674 1.00 55.28 88 LEU A O 1
ATOM 627 N N . ALA A 1 89 ? 14.202 27.395 -10.476 1.00 58.22 89 ALA A N 1
ATOM 628 C CA . ALA A 1 89 ? 13.393 26.376 -9.808 1.00 58.22 89 ALA A CA 1
ATOM 629 C C . ALA A 1 89 ? 12.998 26.804 -8.382 1.00 58.22 89 ALA A C 1
ATOM 631 O O . ALA A 1 89 ? 11.879 26.542 -7.953 1.00 58.22 89 ALA A O 1
ATOM 632 N N . SER A 1 90 ? 13.884 27.517 -7.673 1.00 59.28 90 SER A N 1
ATOM 633 C CA . SER A 1 90 ? 13.586 28.098 -6.355 1.00 59.28 90 SER A CA 1
ATOM 634 C C . SER A 1 90 ? 12.475 29.155 -6.431 1.00 59.28 90 SER A C 1
ATOM 636 O O . SER A 1 90 ? 11.523 29.099 -5.655 1.00 59.28 90 SER A O 1
ATOM 638 N N . SER A 1 91 ? 12.525 30.059 -7.418 1.00 60.28 91 SER A N 1
ATOM 639 C CA . SER A 1 91 ? 11.515 31.116 -7.578 1.00 60.28 91 SER A CA 1
ATOM 640 C C . SER A 1 91 ? 10.105 30.580 -7.841 1.00 60.28 91 SER A C 1
ATOM 642 O O . SER A 1 91 ? 9.140 31.215 -7.431 1.00 60.28 91 SER A O 1
ATOM 644 N N . LEU A 1 92 ? 9.970 29.434 -8.515 1.00 59.34 92 LEU A N 1
ATOM 645 C CA . LEU A 1 92 ? 8.666 28.826 -8.815 1.00 59.34 92 LEU A CA 1
ATOM 646 C C . LEU A 1 92 ? 8.058 28.078 -7.613 1.00 59.34 92 LEU A C 1
ATOM 648 O O . LEU A 1 92 ? 6.869 27.766 -7.630 1.00 59.34 92 LEU A O 1
ATOM 652 N N . CYS A 1 93 ? 8.850 27.803 -6.571 1.00 61.31 93 CYS A N 1
ATOM 653 C CA . CYS A 1 93 ? 8.421 27.089 -5.364 1.00 61.31 93 CYS A CA 1
ATOM 654 C C . CYS A 1 93 ? 8.099 28.014 -4.178 1.00 61.31 93 CYS A C 1
ATOM 656 O O . CYS A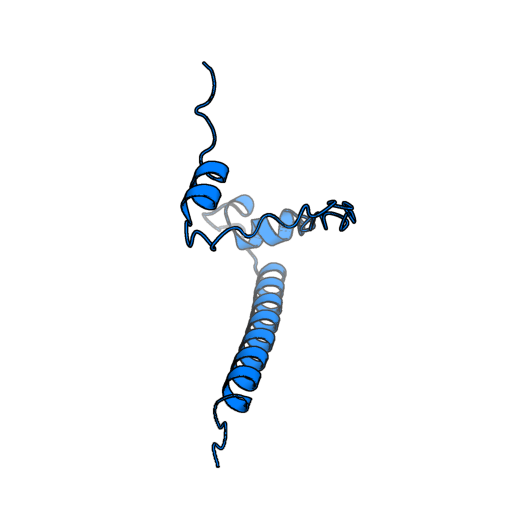 1 93 ? 7.591 27.544 -3.159 1.00 61.31 93 CYS A O 1
ATOM 658 N N . ILE A 1 94 ? 8.360 29.318 -4.290 1.00 71.50 94 ILE A N 1
ATOM 659 C CA . ILE A 1 94 ? 7.964 30.300 -3.277 1.00 71.50 94 ILE A CA 1
ATOM 660 C C . ILE A 1 94 ? 6.527 30.722 -3.593 1.00 71.50 94 ILE A C 1
ATOM 662 O O . ILE A 1 94 ? 6.284 31.525 -4.492 1.00 71.50 94 ILE A O 1
ATOM 666 N N . ARG A 1 95 ? 5.548 30.169 -2.867 1.00 67.25 95 ARG A N 1
ATOM 667 C CA . ARG A 1 95 ? 4.182 30.712 -2.908 1.00 67.25 95 ARG A CA 1
ATOM 668 C C . ARG A 1 95 ? 4.212 32.145 -2.361 1.00 67.25 95 ARG A C 1
ATOM 670 O O . ARG A 1 95 ? 4.807 32.346 -1.299 1.00 67.25 95 ARG A O 1
ATOM 677 N N . PRO A 1 96 ? 3.580 33.127 -3.029 1.00 69.31 96 PRO A N 1
ATOM 678 C CA . PRO A 1 96 ? 3.433 34.452 -2.445 1.00 69.31 96 PRO A CA 1
ATOM 679 C C . PRO A 1 96 ? 2.649 34.345 -1.124 1.00 69.31 96 PRO A C 1
ATOM 681 O O . PRO A 1 96 ? 1.778 33.474 -1.004 1.00 69.31 96 PRO A O 1
ATOM 684 N N . PRO A 1 97 ? 2.969 35.182 -0.120 1.00 73.25 97 PRO A N 1
ATOM 685 C CA . PRO A 1 97 ? 2.244 35.186 1.144 1.00 73.25 97 PRO A CA 1
ATOM 686 C C . PRO A 1 97 ? 0.752 35.462 0.892 1.00 73.25 97 PRO A C 1
ATOM 688 O O . PRO A 1 97 ? 0.424 36.220 -0.026 1.00 73.25 97 PRO A O 1
ATOM 691 N N . PRO A 1 98 ? -0.157 34.835 1.663 1.00 69.44 98 PRO A N 1
ATOM 692 C CA . PRO A 1 98 ? -1.588 35.044 1.488 1.00 69.44 98 PRO A CA 1
ATOM 693 C C . PRO A 1 98 ? -1.919 36.522 1.705 1.00 69.44 98 PRO A C 1
ATOM 695 O O . PRO A 1 98 ? -1.468 37.125 2.678 1.00 69.44 98 PRO A O 1
ATOM 698 N N . ALA A 1 99 ? -2.684 37.096 0.776 1.00 70.31 99 ALA A N 1
ATOM 699 C CA . ALA A 1 99 ? -3.214 38.441 0.936 1.00 70.31 99 ALA A CA 1
ATOM 700 C C . ALA A 1 99 ? -4.178 38.447 2.131 1.00 70.31 99 ALA A C 1
ATOM 702 O O . ALA A 1 99 ? -5.063 37.591 2.208 1.00 70.31 99 ALA A O 1
ATOM 703 N N . VAL A 1 100 ? -3.940 39.368 3.066 1.00 63.34 100 VAL A N 1
ATOM 704 C CA . VAL A 1 100 ? -4.840 39.683 4.184 1.00 63.34 100 VAL A CA 1
ATOM 705 C C . VAL A 1 100 ? -6.047 40.475 3.711 1.00 63.34 100 VAL A C 1
ATOM 707 O O . VAL A 1 100 ? -5.883 41.281 2.766 1.00 63.34 100 VAL A O 1
#

pLDDT: mean 70.58, std 15.5, range [35.88, 97.06]

Mean predicted aligned error: 18.9 Å

Radius of gyration: 24.69 Å; Cα contacts (8 Å, |Δi|>4): 16; chains: 1; bounding box: 54×48×57 Å

Sequence (100 aa):
MIRGSHLPAVSAARRAGAVLCVLLVFLTGFIAVVHVHPDSAKTPQHSCSVCALGHSGIAPIQIVVAAPTLARTVLAEVTAAAPKSLLLASSLCIRPPPAV

Foldseek 3Di:
DDDPPPPPVVVVVVVVVVVVVVVVVVVLVVCLVPPDDDPPDPDDLCPDPSSVDNVVDPPPPPPVPVDPDPDPDPPPPDVDDDDPDCVVVVVVPDDDDDDD